Protein AF-S7NH79-F1 (afdb_monomer_lite)

Structure (mmCIF, N/CA/C/O backbone):
data_AF-S7NH79-F1
#
_entry.id   AF-S7NH79-F1
#
loop_
_atom_site.group_PDB
_atom_site.id
_atom_site.type_symbol
_atom_site.label_atom_id
_atom_site.label_alt_id
_atom_site.label_comp_id
_atom_site.label_asym_id
_atom_site.label_entity_id
_atom_site.label_seq_id
_atom_site.pdbx_PDB_ins_code
_atom_site.Cartn_x
_atom_site.Cartn_y
_atom_site.Cartn_z
_atom_site.occupancy
_atom_si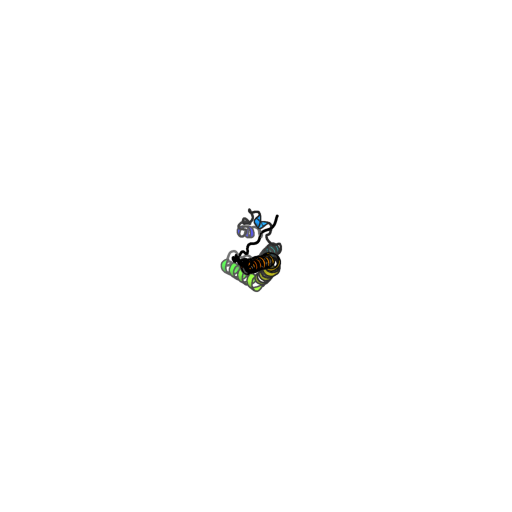te.B_iso_or_equiv
_atom_site.auth_seq_id
_atom_site.auth_comp_id
_atom_site.auth_asym_id
_atom_site.auth_atom_id
_atom_site.pdbx_PDB_model_num
ATOM 1 N N . MET A 1 1 ? -24.282 14.659 17.898 1.00 44.66 1 MET A N 1
ATOM 2 C CA . MET A 1 1 ? -22.980 15.132 18.436 1.00 44.66 1 MET A CA 1
ATOM 3 C C . MET A 1 1 ? -21.783 14.221 18.125 1.00 44.66 1 MET A C 1
ATOM 5 O O . MET A 1 1 ? -20.663 14.687 18.257 1.00 44.66 1 MET A O 1
ATOM 9 N N . ARG A 1 2 ? -21.972 12.980 17.636 1.00 46.59 2 ARG A N 1
ATOM 10 C CA . ARG A 1 2 ? -20.877 12.025 17.345 1.00 46.59 2 ARG A CA 1
ATOM 11 C C . ARG A 1 2 ? -19.960 12.392 16.160 1.00 46.59 2 ARG A C 1
ATOM 13 O O . ARG A 1 2 ? -18.864 11.871 16.058 1.00 46.59 2 ARG A O 1
ATOM 20 N N . LYS A 1 3 ? -20.370 13.327 15.293 1.00 42.56 3 LYS A N 1
ATOM 21 C CA . LYS A 1 3 ? -19.628 13.695 14.069 1.00 42.56 3 LYS A CA 1
ATOM 22 C C . LYS A 1 3 ? -18.674 14.893 14.214 1.00 42.56 3 LYS A C 1
ATOM 24 O O . LYS A 1 3 ? -17.980 15.221 13.262 1.00 42.56 3 LYS A O 1
ATOM 29 N N . ARG A 1 4 ? -18.624 15.572 15.372 1.00 40.72 4 ARG A N 1
ATOM 30 C CA . ARG A 1 4 ? -17.842 16.823 15.519 1.00 40.72 4 ARG A CA 1
ATOM 31 C C . ARG A 1 4 ? -16.361 16.634 15.866 1.00 40.72 4 ARG A C 1
ATOM 33 O O . ARG A 1 4 ? -15.623 17.607 15.803 1.00 40.72 4 ARG A O 1
ATOM 40 N N . VAL A 1 5 ? -15.911 15.421 16.191 1.00 47.28 5 VAL A N 1
ATOM 41 C CA . VAL A 1 5 ? -14.518 15.188 16.630 1.00 47.28 5 VAL A CA 1
ATOM 42 C C . VAL A 1 5 ? -13.610 14.666 15.503 1.00 47.28 5 VAL A C 1
ATOM 44 O O . VAL A 1 5 ? -12.395 14.815 15.589 1.00 47.28 5 VAL A O 1
ATOM 47 N N . LEU A 1 6 ? -14.159 14.151 14.394 1.00 45.62 6 LEU A N 1
ATOM 48 C CA . LEU A 1 6 ? -13.345 13.601 13.296 1.00 45.62 6 LEU A CA 1
ATOM 49 C C . LEU A 1 6 ? -12.682 14.650 12.381 1.00 45.62 6 LEU A C 1
ATOM 51 O O . LEU A 1 6 ? -11.782 14.306 11.622 1.00 45.62 6 LEU A O 1
ATOM 55 N N . ILE A 1 7 ? -13.058 15.929 12.458 1.00 46.41 7 ILE A N 1
ATOM 56 C CA . ILE A 1 7 ? -12.591 16.938 11.486 1.00 46.41 7 ILE A CA 1
ATOM 57 C C . ILE A 1 7 ? -11.201 17.515 11.821 1.00 46.41 7 ILE A C 1
ATOM 59 O O . ILE A 1 7 ? -10.575 18.123 10.962 1.00 46.41 7 ILE A O 1
ATOM 63 N N . SER A 1 8 ? -10.635 17.269 13.010 1.00 40.22 8 SER A N 1
ATOM 64 C CA . SER A 1 8 ? -9.313 17.832 13.353 1.00 40.22 8 SER A CA 1
ATOM 65 C C . SER A 1 8 ? -8.108 16.953 12.978 1.00 40.22 8 SER A C 1
ATOM 67 O O . SER A 1 8 ? -6.976 17.364 13.224 1.00 40.22 8 SER A O 1
ATOM 69 N N . ILE A 1 9 ? -8.311 15.763 12.397 1.00 49.94 9 ILE A N 1
ATOM 70 C CA . ILE A 1 9 ? -7.212 14.894 11.915 1.00 49.94 9 ILE A CA 1
ATOM 71 C C . ILE A 1 9 ? -7.031 14.996 10.389 1.00 49.94 9 ILE A C 1
ATOM 73 O O . ILE A 1 9 ? -6.045 14.503 9.852 1.00 49.94 9 ILE A O 1
ATOM 77 N N . ASN A 1 10 ? -7.905 15.711 9.672 1.00 48.00 10 ASN A N 1
ATOM 78 C CA . ASN A 1 10 ? -7.688 15.988 8.253 1.00 48.00 10 ASN A CA 1
ATOM 79 C C . ASN A 1 10 ? -6.833 17.257 8.089 1.00 48.00 10 ASN A C 1
ATOM 81 O O . ASN A 1 10 ? -7.309 18.328 7.715 1.00 48.00 10 ASN A O 1
ATOM 85 N N . SER A 1 11 ? -5.547 17.145 8.432 1.00 43.41 11 SER A N 1
ATOM 86 C CA . SER A 1 11 ? -4.554 18.127 8.004 1.00 43.41 11 SER A CA 1
ATOM 87 C C . SER A 1 11 ? -4.397 17.993 6.494 1.00 43.41 11 SER A C 1
ATOM 89 O O . SER A 1 11 ? -3.653 17.143 6.021 1.00 43.41 11 SER A O 1
ATOM 91 N N . ARG A 1 12 ? -5.163 18.816 5.774 1.00 46.00 12 ARG A N 1
ATOM 92 C CA . ARG A 1 12 ? -4.893 19.339 4.432 1.00 46.00 12 ARG A CA 1
ATOM 93 C C . ARG A 1 12 ? -4.161 18.369 3.503 1.00 46.00 12 ARG A C 1
ATOM 95 O O . ARG A 1 12 ? -2.937 18.337 3.431 1.00 46.00 12 ARG A O 1
ATOM 102 N N . SER A 1 13 ? -4.974 17.686 2.704 1.00 48.88 13 SER A N 1
ATOM 103 C CA . SER A 1 13 ? -4.701 17.428 1.290 1.00 48.88 13 SER A CA 1
ATOM 104 C C . SER A 1 13 ? -4.144 18.696 0.616 1.00 48.88 13 SER A C 1
ATOM 106 O O . SER A 1 13 ? -4.897 19.560 0.177 1.00 48.88 13 SER A O 1
ATOM 108 N N . ALA A 1 14 ? -2.826 18.886 0.649 1.00 44.88 14 ALA A N 1
ATOM 109 C CA . ALA A 1 14 ? -2.145 20.025 0.035 1.00 44.88 14 ALA A CA 1
ATOM 110 C C . ALA A 1 14 ? -0.748 19.621 -0.464 1.00 44.88 14 ALA A C 1
ATOM 112 O O . ALA A 1 14 ? 0.218 20.346 -0.259 1.00 44.88 14 ALA A O 1
ATOM 113 N N . CYS A 1 15 ? -0.634 18.449 -1.094 1.00 48.22 15 CYS A N 1
ATOM 114 C CA . CYS A 1 15 ? 0.604 18.040 -1.771 1.00 48.22 15 CYS A CA 1
ATOM 115 C C . CYS A 1 15 ? 0.493 17.986 -3.300 1.00 48.22 15 CYS A C 1
ATOM 117 O O . CYS A 1 15 ? 1.514 17.806 -3.949 1.00 48.22 15 CYS A O 1
ATOM 119 N N . CYS A 1 16 ? -0.680 18.220 -3.895 1.00 47.81 16 CYS A N 1
ATOM 120 C CA . CYS A 1 16 ? -0.835 18.164 -5.349 1.00 47.81 16 CYS A CA 1
ATOM 121 C C . CYS A 1 16 ? -1.147 19.535 -5.943 1.00 47.81 16 CYS A C 1
ATOM 123 O O . CYS A 1 16 ? -2.302 19.886 -6.158 1.00 47.81 16 CYS A O 1
ATOM 125 N N . ALA A 1 17 ? -0.098 20.320 -6.188 1.00 41.91 17 ALA A N 1
ATOM 126 C CA . ALA A 1 17 ? -0.174 21.568 -6.953 1.00 41.91 17 ALA A CA 1
ATOM 127 C C . ALA A 1 17 ? 0.800 21.602 -8.147 1.00 41.91 17 ALA A C 1
ATOM 129 O O . ALA A 1 17 ? 0.927 22.631 -8.803 1.00 41.91 17 ALA A O 1
ATOM 130 N N . THR A 1 18 ? 1.486 20.497 -8.451 1.00 40.62 18 THR A N 1
ATOM 131 C CA . THR A 1 18 ? 2.365 20.381 -9.620 1.00 40.62 18 THR A CA 1
ATOM 132 C C . THR A 1 18 ? 1.829 19.331 -10.588 1.00 40.62 18 THR A C 1
ATOM 134 O O . THR A 1 18 ? 1.188 18.361 -10.186 1.00 40.62 18 THR A O 1
ATOM 137 N N . VAL A 1 19 ? 2.091 19.542 -11.879 1.00 49.41 19 VAL A N 1
ATOM 138 C CA . VAL A 1 19 ? 1.638 18.704 -13.008 1.00 49.41 19 VAL A CA 1
ATOM 139 C C . VAL A 1 19 ? 2.071 17.229 -12.846 1.00 49.41 19 VAL A C 1
ATOM 141 O O . VAL A 1 19 ? 1.373 16.335 -13.314 1.00 49.41 19 VAL A O 1
ATOM 144 N N . GLU A 1 20 ? 3.121 16.986 -12.054 1.00 41.81 20 GLU A N 1
ATOM 145 C CA . GLU A 1 20 ? 3.661 15.680 -11.630 1.00 41.81 20 GLU A CA 1
ATOM 146 C C . GLU A 1 20 ? 2.777 14.895 -10.633 1.00 41.81 20 GLU A C 1
ATOM 148 O O . GLU A 1 20 ? 2.983 13.703 -10.440 1.00 41.81 20 GLU A O 1
ATOM 153 N N . CYS A 1 21 ? 1.775 15.517 -10.000 1.00 46.69 21 CYS A N 1
ATOM 154 C CA . CYS A 1 21 ? 0.812 14.805 -9.141 1.00 46.69 21 CYS A CA 1
ATOM 155 C C . CYS A 1 21 ? -0.336 14.152 -9.937 1.00 46.69 21 CYS A C 1
ATOM 157 O O . CYS A 1 21 ? -1.114 13.384 -9.378 1.00 46.69 21 CYS A O 1
ATOM 159 N N . SER A 1 22 ? -0.481 14.466 -11.230 1.00 43.94 22 SER A N 1
ATOM 160 C CA . SER A 1 22 ? -1.553 13.909 -12.076 1.00 43.94 22 SER A CA 1
ATOM 161 C C . SER A 1 22 ? -1.311 12.443 -12.450 1.00 43.94 22 SER A C 1
ATOM 163 O O . SER A 1 22 ? -2.243 11.753 -12.847 1.00 43.94 22 SER A O 1
ATOM 165 N N . GLU A 1 23 ? -0.074 11.963 -12.297 1.00 50.81 23 GLU A N 1
ATOM 166 C CA . GLU A 1 23 ? 0.273 10.541 -12.372 1.00 50.81 23 GLU A CA 1
ATOM 167 C C . GLU A 1 23 ? 0.276 9.881 -10.988 1.00 50.81 23 GLU A C 1
ATOM 169 O O . GLU A 1 23 ? 0.914 8.841 -10.819 1.00 50.81 23 GLU A O 1
ATOM 174 N N . GLU A 1 24 ? -0.361 10.472 -9.967 1.00 56.88 24 GLU A N 1
ATOM 175 C CA . GLU A 1 24 ? -0.460 9.791 -8.683 1.00 56.88 24 GLU A CA 1
ATOM 176 C C . GLU A 1 24 ? -1.227 8.482 -8.916 1.00 56.88 24 GLU A C 1
ATOM 178 O O . GLU A 1 24 ? -2.407 8.505 -9.279 1.00 56.88 24 GLU A O 1
ATOM 183 N N . PRO A 1 25 ? -0.539 7.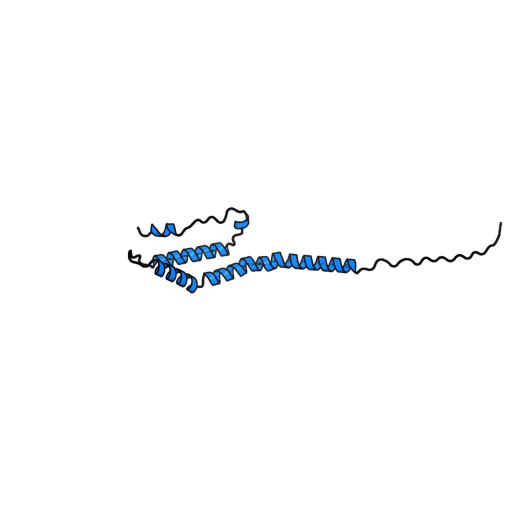333 -8.820 1.00 64.69 25 PRO A N 1
ATOM 184 C CA . PRO A 1 25 ? -1.028 6.099 -9.398 1.00 64.69 25 PRO A CA 1
ATOM 185 C C . PRO A 1 25 ? -2.360 5.754 -8.752 1.00 64.69 25 PRO A C 1
ATOM 187 O O . PRO A 1 25 ? -2.489 5.848 -7.529 1.00 64.69 25 PRO A O 1
ATOM 190 N N . GLU A 1 26 ? -3.352 5.332 -9.542 1.00 75.44 26 GLU A N 1
ATOM 191 C CA . GLU A 1 26 ? -4.680 4.975 -9.018 1.00 75.44 26 GLU A CA 1
ATOM 192 C C . GLU A 1 26 ? -4.572 4.012 -7.824 1.00 75.44 26 GLU A C 1
ATOM 194 O O . GLU A 1 26 ? -5.357 4.062 -6.878 1.00 75.44 26 GLU A O 1
ATOM 199 N N . THR A 1 27 ? -3.541 3.171 -7.819 1.00 79.94 27 THR A N 1
ATOM 200 C CA . THR A 1 27 ? -3.144 2.291 -6.720 1.00 79.94 27 THR A CA 1
ATOM 201 C C . THR A 1 27 ? -2.916 3.016 -5.390 1.00 79.94 27 THR A C 1
ATOM 203 O O . THR A 1 27 ? -3.389 2.549 -4.353 1.00 79.94 27 THR A O 1
ATOM 206 N N . TYR A 1 28 ? -2.216 4.152 -5.399 1.00 80.00 28 TYR A N 1
ATOM 207 C CA . TYR A 1 28 ? -1.957 4.960 -4.209 1.00 80.00 28 TYR A CA 1
ATOM 208 C C . TYR A 1 28 ? -3.245 5.590 -3.674 1.00 80.00 28 TYR A C 1
ATOM 210 O O . TYR A 1 28 ? -3.523 5.499 -2.477 1.00 80.00 28 TYR A O 1
ATOM 218 N N . GLN A 1 29 ? -4.079 6.141 -4.559 1.00 83.81 29 GLN A N 1
ATOM 219 C CA . GLN A 1 29 ? -5.385 6.688 -4.182 1.00 83.81 29 GLN A CA 1
ATOM 220 C C . GLN A 1 29 ? -6.306 5.610 -3.587 1.00 83.81 29 GLN A C 1
ATOM 222 O O . GLN A 1 29 ? -6.937 5.815 -2.548 1.00 83.81 29 GLN A O 1
ATOM 227 N N . ASN A 1 30 ? -6.302 4.406 -4.162 1.00 84.50 30 ASN A N 1
ATOM 228 C CA . ASN A 1 30 ? -7.029 3.256 -3.625 1.00 84.50 30 ASN A CA 1
ATOM 229 C C . ASN A 1 30 ? -6.529 2.829 -2.235 1.00 84.50 30 ASN A C 1
ATOM 231 O O . ASN A 1 30 ? -7.337 2.510 -1.356 1.00 84.50 30 ASN A O 1
ATOM 235 N N . LEU A 1 31 ? -5.210 2.813 -2.018 1.00 87.88 31 LEU A N 1
ATOM 236 C CA . LEU A 1 31 ? -4.631 2.497 -0.712 1.00 87.88 31 LEU A CA 1
ATOM 237 C C . LEU A 1 31 ? -5.024 3.546 0.330 1.00 87.88 31 LEU A C 1
ATOM 239 O O . LEU A 1 31 ? -5.478 3.189 1.418 1.00 87.88 31 LEU A O 1
ATOM 243 N N . ARG A 1 32 ? -4.916 4.830 -0.021 1.00 87.19 32 ARG A N 1
ATOM 244 C CA . ARG A 1 32 ? -5.315 5.943 0.842 1.00 87.19 32 ARG A CA 1
ATOM 245 C C . ARG A 1 32 ? -6.775 5.821 1.270 1.00 87.19 32 ARG A C 1
ATOM 247 O O . ARG A 1 32 ? -7.062 5.842 2.466 1.00 87.19 32 ARG A O 1
ATOM 254 N N . GLN A 1 33 ? -7.674 5.600 0.313 1.00 89.19 33 GLN A N 1
ATOM 255 C CA . GLN A 1 33 ? -9.096 5.424 0.591 1.00 89.19 33 GLN A CA 1
ATOM 256 C C . GLN A 1 33 ? -9.361 4.213 1.498 1.00 89.19 33 GLN A C 1
ATOM 258 O O . GLN A 1 33 ? -10.184 4.291 2.410 1.00 89.19 33 GLN A O 1
ATOM 263 N N . LYS A 1 34 ? -8.659 3.090 1.290 1.00 88.62 34 LYS A N 1
ATOM 264 C CA . LYS A 1 34 ? -8.775 1.900 2.150 1.00 88.62 34 LYS A CA 1
ATOM 265 C C . LYS A 1 34 ? -8.364 2.178 3.593 1.00 88.62 34 LYS A C 1
ATOM 267 O O . LYS A 1 34 ? -9.079 1.760 4.504 1.00 88.62 34 LYS A O 1
ATOM 272 N N . VAL A 1 35 ? -7.251 2.881 3.795 1.00 90.44 35 VAL A N 1
ATOM 273 C CA . VAL A 1 35 ? -6.773 3.259 5.133 1.00 90.44 35 VAL A CA 1
ATOM 274 C C . VAL A 1 35 ? -7.778 4.185 5.813 1.00 90.44 35 VAL A C 1
ATOM 276 O O . VAL A 1 35 ? -8.157 3.931 6.955 1.00 90.44 35 VAL A O 1
ATOM 279 N N . ASP A 1 36 ? -8.277 5.200 5.105 1.00 89.81 36 ASP A N 1
ATOM 280 C CA . ASP A 1 36 ? -9.255 6.145 5.651 1.00 89.81 36 ASP A CA 1
ATOM 281 C C . ASP A 1 36 ? -10.571 5.435 6.035 1.00 89.81 36 ASP A C 1
ATOM 283 O O . ASP A 1 36 ? -11.094 5.632 7.137 1.00 89.81 36 ASP A O 1
ATOM 287 N N . ASN A 1 37 ? -11.060 4.522 5.188 1.00 91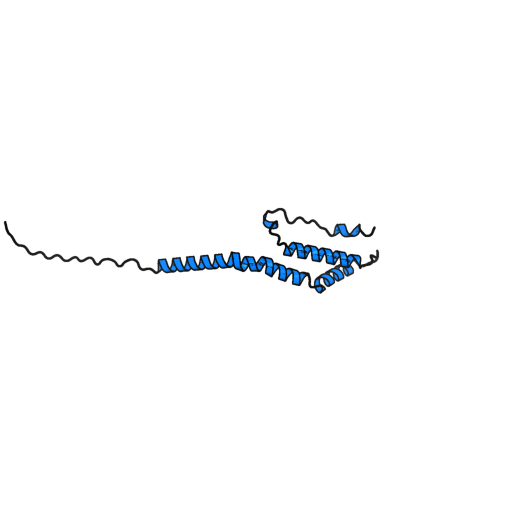.44 37 ASN A N 1
ATOM 288 C CA . ASN A 1 37 ? -12.249 3.710 5.471 1.00 91.44 37 ASN A CA 1
ATOM 289 C C . ASN A 1 37 ? -12.051 2.788 6.684 1.00 91.44 37 ASN A C 1
ATOM 291 O O . ASN A 1 37 ? -12.958 2.637 7.510 1.00 91.44 37 ASN A O 1
ATOM 295 N N . PHE A 1 38 ? -10.874 2.174 6.813 1.00 91.06 38 PHE A N 1
ATOM 296 C CA . PHE A 1 38 ? -10.549 1.319 7.949 1.00 91.06 38 PHE A CA 1
ATOM 297 C C . PHE A 1 38 ? -10.489 2.109 9.251 1.00 91.06 38 PHE A C 1
ATOM 299 O O . PHE A 1 38 ? -11.092 1.697 10.239 1.00 91.06 38 PHE A O 1
ATOM 306 N N . VAL A 1 39 ? -9.814 3.261 9.246 1.00 90.44 39 VAL A N 1
ATOM 307 C CA . VAL A 1 39 ? -9.731 4.143 10.414 1.00 90.44 39 VAL A CA 1
ATOM 308 C C . VAL A 1 39 ? -11.127 4.603 10.830 1.00 90.44 39 VAL A C 1
ATOM 310 O O . VAL A 1 39 ? -11.455 4.512 12.010 1.00 90.44 39 VAL A O 1
ATOM 313 N N . SER A 1 40 ? -11.972 5.020 9.881 1.00 89.88 40 SER A N 1
ATOM 314 C CA . SER A 1 40 ? -13.358 5.409 10.176 1.00 89.88 40 SER A CA 1
ATOM 315 C C . SER A 1 40 ? -14.143 4.260 10.810 1.00 89.88 40 SER A C 1
ATOM 317 O O . SER A 1 40 ? -14.689 4.413 11.898 1.00 89.88 40 SER A O 1
ATOM 319 N N . THR A 1 41 ? -14.128 3.080 10.184 1.00 90.44 41 THR A N 1
ATOM 320 C CA . THR A 1 41 ? -14.852 1.895 10.674 1.00 90.44 41 THR A CA 1
ATOM 321 C C . THR A 1 41 ? -14.349 1.435 12.043 1.00 90.44 41 THR A C 1
ATOM 323 O O . THR A 1 41 ? -15.125 0.977 12.880 1.00 90.44 41 THR A O 1
ATOM 326 N N . HIS A 1 42 ? -13.040 1.526 12.282 1.00 87.75 42 HIS A N 1
ATOM 327 C CA . HIS A 1 42 ? -12.440 1.149 13.554 1.00 87.75 42 HIS A CA 1
ATOM 328 C C . HIS A 1 42 ? -12.843 2.124 14.663 1.00 87.75 42 HIS A C 1
ATOM 330 O O . HIS A 1 42 ? -13.197 1.684 15.753 1.00 87.75 42 HIS A O 1
ATOM 336 N N . LEU A 1 43 ? -12.831 3.431 14.387 1.00 87.12 43 LEU A N 1
ATOM 337 C CA . LEU A 1 43 ? -13.245 4.459 15.343 1.00 87.12 43 LEU A CA 1
ATOM 338 C C . LEU A 1 43 ? -14.753 4.430 15.621 1.00 87.12 43 LEU A C 1
ATOM 340 O O . LEU A 1 43 ? -15.149 4.680 16.755 1.00 87.12 43 LEU A O 1
ATOM 344 N N . ASP A 1 44 ? -15.585 4.072 14.643 1.00 89.06 44 ASP A N 1
ATOM 345 C CA . ASP A 1 44 ? -17.039 3.952 14.828 1.00 89.06 44 ASP A CA 1
ATOM 346 C C . ASP A 1 44 ? -17.428 2.835 15.810 1.00 89.06 44 ASP A C 1
ATOM 348 O O . ASP A 1 44 ? -18.467 2.916 16.467 1.00 89.06 44 ASP A O 1
ATOM 352 N N . LYS A 1 45 ? -16.587 1.801 15.945 1.00 87.62 45 LYS A N 1
ATOM 353 C CA . LYS A 1 45 ? -16.772 0.713 16.920 1.00 87.62 45 LYS A CA 1
ATOM 354 C C . LYS A 1 45 ? -16.347 1.095 18.339 1.00 87.62 45 LYS A C 1
ATOM 356 O O . LYS A 1 45 ? -16.632 0.348 19.270 1.00 87.62 45 LYS A O 1
ATOM 361 N N . GLN A 1 46 ? -15.641 2.211 18.510 1.00 83.62 46 GLN A N 1
ATOM 362 C CA . GLN A 1 46 ? -15.118 2.635 19.803 1.00 83.62 46 GLN A CA 1
ATOM 363 C C . GLN A 1 46 ? -16.139 3.523 20.510 1.00 83.62 46 GLN A C 1
ATOM 365 O O . GLN A 1 46 ? -16.554 4.564 19.995 1.00 83.62 46 GLN A O 1
ATOM 370 N N . GLU A 1 47 ? -16.532 3.133 21.720 1.00 83.88 47 GLU A N 1
ATOM 371 C CA . GLU A 1 47 ? -17.389 3.971 22.546 1.00 83.88 47 GLU A CA 1
ATOM 372 C C . GLU A 1 47 ? -16.565 5.105 23.161 1.00 83.88 47 GLU A C 1
ATOM 374 O O . GLU A 1 47 ? -15.629 4.890 23.929 1.00 83.88 47 GLU A O 1
ATOM 379 N N . TRP A 1 48 ? -16.897 6.343 22.797 1.00 80.12 48 TRP A N 1
ATOM 380 C CA . TRP A 1 48 ? -16.181 7.505 23.304 1.00 80.12 48 TRP A CA 1
ATOM 381 C C . TRP A 1 48 ? -16.536 7.788 24.765 1.00 80.12 48 TRP A C 1
ATOM 383 O O . TRP A 1 48 ? -17.692 8.071 25.080 1.00 80.12 48 TRP A O 1
ATOM 393 N N . ASN A 1 49 ? -15.522 7.830 25.630 1.00 78.75 49 ASN A N 1
ATOM 394 C CA . ASN A 1 49 ? -15.658 8.246 27.023 1.00 78.75 49 ASN A CA 1
ATOM 395 C C . ASN A 1 49 ? -14.812 9.514 27.298 1.00 78.75 49 ASN A C 1
ATOM 397 O O . ASN A 1 49 ? -13.664 9.598 26.856 1.00 78.75 49 ASN A O 1
ATOM 401 N N . PRO A 1 50 ? -15.332 10.525 28.018 1.00 79.81 50 PRO A N 1
ATOM 402 C CA . PRO A 1 50 ? -14.573 11.732 28.364 1.00 79.81 50 PRO A CA 1
ATOM 403 C C . PRO A 1 50 ? -13.302 11.475 29.194 1.00 79.81 50 PRO A C 1
ATOM 405 O O . PRO A 1 50 ? -12.359 12.258 29.097 1.00 79.81 50 PRO A O 1
ATOM 408 N N . THR A 1 51 ? -13.231 10.374 29.945 1.00 84.31 51 THR A N 1
ATOM 409 C CA . THR A 1 51 ? -12.057 9.974 30.747 1.00 84.31 51 THR A CA 1
ATOM 410 C C . THR A 1 51 ? -11.093 9.068 29.963 1.00 84.31 51 THR A C 1
ATOM 412 O O . THR A 1 51 ? -10.085 8.603 30.492 1.00 84.31 51 THR A O 1
ATOM 415 N N . MET A 1 52 ? -11.384 8.781 28.690 1.00 82.50 52 MET A N 1
ATOM 416 C CA . MET A 1 52 ? -10.633 7.804 27.906 1.00 82.50 52 MET A CA 1
ATOM 417 C C . MET A 1 52 ? -9.222 8.293 27.566 1.00 82.50 52 MET A C 1
ATOM 419 O O . MET A 1 52 ? -9.001 9.434 27.147 1.00 82.50 52 MET A O 1
ATOM 423 N N . ASN A 1 53 ? -8.245 7.395 27.688 1.00 87.94 53 ASN A N 1
ATOM 424 C CA . ASN A 1 53 ? -6.864 7.709 27.362 1.00 87.94 53 ASN A CA 1
ATOM 425 C C . ASN A 1 53 ? -6.661 7.760 25.837 1.00 87.94 53 ASN A C 1
ATOM 427 O O . ASN A 1 53 ? -6.563 6.737 25.157 1.00 87.94 53 ASN A O 1
ATOM 431 N N . LYS A 1 54 ? -6.539 8.978 25.303 1.00 86.19 54 LYS A N 1
ATOM 432 C CA . LYS A 1 54 ? -6.353 9.228 23.865 1.00 86.19 54 LYS A CA 1
ATOM 433 C C . LYS A 1 54 ? -5.077 8.591 23.302 1.00 86.19 54 LYS A C 1
ATOM 435 O O . LYS A 1 54 ? -5.060 8.221 22.131 1.00 86.19 54 LYS A O 1
ATOM 440 N N . ASN A 1 55 ? -4.022 8.441 24.106 1.00 89.31 55 ASN A N 1
ATOM 441 C CA . ASN A 1 55 ? -2.770 7.829 23.657 1.00 89.31 55 ASN A CA 1
ATOM 442 C C . ASN A 1 55 ? -2.926 6.320 23.464 1.00 89.31 55 ASN A C 1
ATOM 444 O O . ASN A 1 55 ? -2.452 5.791 22.463 1.00 89.31 55 ASN A O 1
ATOM 448 N N . GLN A 1 56 ? -3.655 5.645 24.358 1.00 86.88 56 GLN A N 1
ATOM 449 C CA . GLN A 1 56 ? -3.959 4.222 24.191 1.00 86.88 56 GLN A CA 1
ATOM 450 C C . GLN A 1 56 ? -4.814 3.974 22.949 1.00 86.88 56 GLN A C 1
ATOM 452 O O . GLN A 1 56 ? -4.490 3.090 22.164 1.00 86.88 56 GLN A O 1
ATOM 457 N N . LEU A 1 57 ? -5.829 4.810 22.702 1.00 86.81 57 LEU A N 1
ATOM 458 C CA . LEU A 1 57 ? -6.648 4.701 21.493 1.00 86.81 57 LEU A CA 1
ATOM 459 C C . LEU A 1 57 ? -5.813 4.891 20.217 1.00 86.81 57 LEU A C 1
ATOM 461 O O . LEU A 1 57 ? -5.933 4.119 19.270 1.00 86.81 57 LEU A O 1
ATOM 465 N N . ARG A 1 58 ? -4.934 5.901 20.190 1.00 86.62 58 ARG A N 1
ATOM 466 C CA . ARG A 1 58 ? -4.043 6.142 19.044 1.00 86.62 58 ARG A CA 1
ATOM 467 C C . ARG A 1 58 ? -3.071 4.987 18.827 1.00 86.62 58 ARG A C 1
ATOM 469 O O . ARG A 1 58 ? -2.863 4.594 17.683 1.00 86.62 58 ARG A O 1
ATOM 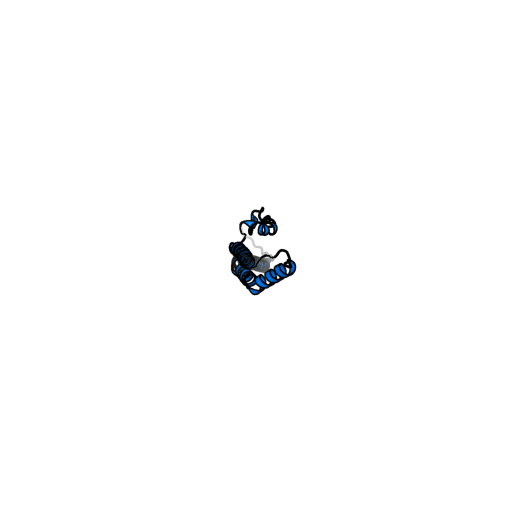476 N N . ASN A 1 59 ? -2.492 4.445 19.895 1.00 91.38 59 ASN A N 1
ATOM 477 C CA . ASN A 1 59 ? -1.563 3.320 19.805 1.00 91.38 59 ASN A CA 1
ATOM 478 C C . ASN A 1 59 ? -2.277 2.039 19.356 1.00 91.38 59 ASN A C 1
ATOM 480 O O . ASN A 1 59 ? -1.781 1.360 18.462 1.00 91.38 59 ASN A O 1
ATOM 484 N N . GLY A 1 60 ? -3.470 1.765 19.890 1.00 89.56 60 GLY A N 1
ATOM 485 C CA . GLY A 1 60 ? -4.311 0.647 19.465 1.00 89.56 60 GLY A CA 1
ATOM 486 C C . GLY A 1 60 ? -4.744 0.757 18.002 1.00 89.56 60 GLY A C 1
ATOM 487 O O . GLY A 1 60 ? -4.678 -0.227 17.267 1.00 89.56 60 GLY A O 1
ATOM 488 N N . LEU A 1 61 ? -5.088 1.962 17.532 1.00 90.50 61 LEU A N 1
ATOM 489 C CA . LEU A 1 61 ? -5.388 2.206 16.120 1.00 90.50 61 LEU A CA 1
ATOM 490 C C . LEU A 1 61 ? -4.157 1.967 15.234 1.00 90.50 61 LEU A C 1
ATOM 492 O O . LEU A 1 61 ? -4.269 1.286 14.219 1.00 90.50 61 LEU A O 1
ATOM 496 N N . ARG A 1 62 ? -2.978 2.479 15.620 1.00 90.88 62 ARG A N 1
ATOM 497 C CA . ARG A 1 62 ? -1.718 2.233 14.890 1.00 90.88 62 ARG A CA 1
ATOM 498 C C . ARG A 1 62 ? -1.430 0.738 14.774 1.00 90.88 62 ARG A C 1
ATOM 500 O O . ARG A 1 62 ? -1.153 0.266 13.678 1.00 90.88 62 ARG A O 1
ATOM 507 N N . GLN A 1 63 ? -1.545 0.002 15.879 1.00 93.06 63 GLN A N 1
ATOM 508 C CA . GLN A 1 63 ? -1.357 -1.449 15.890 1.00 93.06 63 GLN A CA 1
ATOM 509 C C . GLN A 1 63 ? -2.389 -2.162 15.017 1.00 93.06 63 GLN A C 1
ATOM 511 O O . GLN A 1 63 ? -2.012 -3.028 14.241 1.00 93.06 63 GLN A O 1
ATOM 516 N N . SER A 1 64 ? -3.660 -1.761 15.076 1.00 91.00 64 SER A N 1
ATOM 517 C CA . SER A 1 64 ? -4.727 -2.360 14.263 1.00 91.00 64 SER A CA 1
ATOM 518 C C . SER A 1 64 ? -4.506 -2.148 12.765 1.00 91.00 64 SER A C 1
ATOM 520 O O . SER A 1 64 ? -4.747 -3.055 11.974 1.00 91.00 64 SER A O 1
ATOM 522 N N . VAL A 1 65 ? -4.021 -0.968 12.361 1.00 90.25 65 VAL A N 1
ATOM 523 C CA . VAL A 1 65 ? -3.664 -0.690 10.961 1.00 90.25 65 VAL A CA 1
ATOM 524 C C . VAL A 1 65 ? -2.501 -1.579 10.518 1.00 90.25 65 VAL A C 1
ATOM 526 O O . VAL A 1 65 ? -2.582 -2.176 9.449 1.00 90.25 65 VAL A O 1
ATOM 529 N N . VAL A 1 66 ? -1.457 -1.724 11.339 1.00 90.31 66 VAL A N 1
ATOM 530 C CA . VAL A 1 66 ? -0.317 -2.605 11.027 1.00 90.31 66 VAL A CA 1
ATOM 531 C C . VAL A 1 66 ? -0.761 -4.069 10.944 1.00 90.31 66 VAL A C 1
ATOM 533 O O . VAL A 1 66 ? -0.512 -4.727 9.943 1.00 90.31 66 VAL A O 1
ATOM 536 N N . GLN A 1 67 ? -1.506 -4.557 11.938 1.00 92.00 67 GLN A N 1
ATOM 537 C CA . GLN A 1 67 ? -2.014 -5.934 11.979 1.00 92.00 67 GLN A CA 1
ATOM 538 C C . GLN A 1 67 ? -2.958 -6.267 10.822 1.00 92.00 67 GLN A C 1
ATOM 540 O O . GLN A 1 67 ? -3.049 -7.423 10.424 1.00 92.00 67 GLN A O 1
ATOM 545 N N . SER A 1 68 ? -3.663 -5.276 10.270 1.00 90.12 68 SER A N 1
ATOM 546 C CA . SER A 1 68 ? -4.548 -5.500 9.125 1.00 90.12 68 SER A CA 1
ATOM 547 C C . SER A 1 68 ? -3.806 -5.876 7.836 1.00 90.12 68 SER A C 1
ATOM 549 O O . SER A 1 68 ? -4.453 -6.291 6.876 1.00 90.12 68 SER A O 1
ATOM 551 N N . GLY A 1 69 ? -2.483 -5.673 7.773 1.00 89.88 69 GLY A N 1
ATOM 552 C CA . GLY A 1 69 ? -1.657 -5.966 6.598 1.00 89.88 69 GLY A CA 1
ATOM 553 C C . GLY A 1 69 ? -1.957 -5.096 5.371 1.00 89.88 69 GLY A C 1
ATOM 554 O O . GLY A 1 69 ? -1.332 -5.261 4.328 1.00 89.88 69 GLY A O 1
ATOM 555 N N . MET A 1 70 ? -2.895 -4.142 5.455 1.00 89.56 70 MET A N 1
ATOM 556 C CA . MET A 1 70 ? -3.303 -3.360 4.283 1.00 89.56 70 MET A CA 1
ATOM 557 C C . MET A 1 70 ? -2.210 -2.437 3.760 1.00 89.56 70 MET A C 1
ATOM 559 O O . MET A 1 70 ? -2.199 -2.137 2.570 1.00 89.56 70 MET A O 1
ATOM 563 N N . LEU A 1 71 ? -1.322 -1.972 4.644 1.00 89.50 71 LEU A N 1
ATOM 564 C CA . LEU A 1 71 ? -0.199 -1.125 4.258 1.00 89.50 71 LEU A CA 1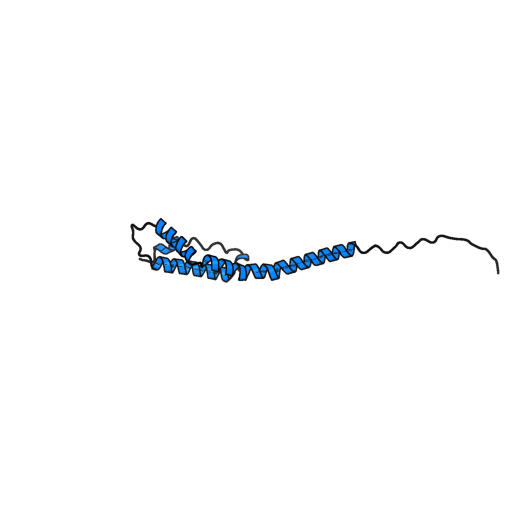
ATOM 565 C C . LEU A 1 71 ? 0.838 -1.941 3.491 1.00 89.50 71 LEU A C 1
ATOM 567 O O . LEU A 1 71 ? 1.236 -1.525 2.413 1.00 89.50 71 LEU A O 1
ATOM 571 N N . GLU A 1 72 ? 1.200 -3.118 4.000 1.00 90.62 72 GLU A N 1
ATOM 572 C CA . GLU A 1 72 ? 2.148 -4.031 3.349 1.00 90.62 72 GLU A CA 1
ATOM 573 C C . GLU A 1 72 ? 1.625 -4.465 1.973 1.00 90.62 72 GLU A C 1
ATOM 575 O O . GLU A 1 72 ? 2.269 -4.219 0.956 1.00 90.62 72 GLU A O 1
ATOM 580 N N . ALA A 1 73 ? 0.384 -4.961 1.911 1.00 89.00 73 ALA A N 1
ATOM 581 C CA . ALA A 1 73 ? -0.254 -5.340 0.649 1.00 89.00 73 ALA A CA 1
ATOM 582 C C . ALA A 1 73 ? -0.449 -4.149 -0.310 1.00 89.00 73 ALA A C 1
ATOM 584 O O . ALA A 1 73 ? -0.442 -4.304 -1.532 1.00 89.00 73 ALA A O 1
ATOM 585 N N . GLY A 1 74 ? -0.662 -2.950 0.235 1.00 89.00 74 GLY A N 1
ATOM 586 C CA . GLY A 1 74 ? -0.757 -1.716 -0.534 1.00 89.00 74 GLY A CA 1
ATOM 587 C C . GLY A 1 74 ? 0.564 -1.334 -1.192 1.00 89.00 74 GLY A C 1
ATOM 588 O O . GLY A 1 74 ? 0.574 -0.980 -2.369 1.00 89.00 74 GLY A O 1
ATOM 589 N N . VAL A 1 75 ? 1.667 -1.444 -0.449 1.00 90.19 75 VAL A N 1
ATOM 590 C CA . VAL A 1 75 ? 3.024 -1.164 -0.931 1.00 90.19 75 VAL A CA 1
ATOM 591 C C . VAL A 1 75 ? 3.413 -2.135 -2.041 1.00 90.19 75 VAL A C 1
ATOM 593 O O . VAL A 1 75 ? 3.794 -1.675 -3.115 1.00 90.19 75 VAL A O 1
ATOM 596 N N . ASP A 1 76 ? 3.221 -3.442 -1.853 1.00 90.88 76 ASP A N 1
ATOM 597 C CA . ASP A 1 76 ? 3.521 -4.441 -2.892 1.00 90.88 76 ASP A CA 1
ATOM 598 C C . ASP A 1 76 ? 2.738 -4.185 -4.182 1.00 90.88 76 ASP A C 1
ATOM 600 O O . ASP A 1 76 ? 3.254 -4.322 -5.297 1.00 90.88 76 ASP A O 1
ATOM 604 N N . ARG A 1 77 ? 1.484 -3.745 -4.046 1.00 89.12 77 ARG A N 1
ATOM 605 C CA . ARG A 1 77 ? 0.649 -3.411 -5.197 1.00 89.12 77 ARG A CA 1
ATOM 606 C C . ARG A 1 77 ? 1.120 -2.147 -5.909 1.00 89.12 77 ARG A C 1
ATOM 608 O O . ARG A 1 77 ? 1.070 -2.109 -7.134 1.00 89.12 77 ARG A O 1
ATOM 615 N N . ILE A 1 78 ? 1.588 -1.136 -5.177 1.00 89.38 78 ILE A N 1
ATOM 616 C CA . ILE A 1 78 ? 2.198 0.065 -5.766 1.00 89.38 78 ILE A CA 1
ATOM 617 C C . ILE A 1 78 ? 3.483 -0.312 -6.508 1.00 89.38 78 ILE A C 1
ATOM 619 O O . ILE A 1 78 ? 3.659 0.107 -7.649 1.00 89.38 78 ILE A O 1
ATOM 623 N N . ILE A 1 79 ? 4.346 -1.141 -5.916 1.00 89.56 79 ILE A N 1
ATOM 624 C CA . ILE A 1 79 ? 5.573 -1.616 -6.572 1.00 89.56 79 ILE A CA 1
ATOM 625 C C . ILE A 1 79 ? 5.221 -2.297 -7.899 1.00 89.56 79 ILE A C 1
ATOM 627 O O . ILE A 1 79 ? 5.681 -1.871 -8.958 1.00 89.56 79 ILE A O 1
ATOM 631 N N . SER A 1 80 ? 4.302 -3.260 -7.853 1.00 88.00 80 SER A N 1
ATOM 632 C CA . SER A 1 80 ? 3.920 -4.053 -9.025 1.00 88.00 80 SER A CA 1
ATOM 633 C C . SER A 1 80 ? 3.260 -3.228 -10.136 1.00 88.00 80 SER A C 1
ATOM 635 O O . SER A 1 80 ? 3.422 -3.518 -11.317 1.00 88.00 80 SER A O 1
ATOM 637 N N . GLN A 1 81 ? 2.467 -2.213 -9.781 1.00 85.62 81 GLN A N 1
ATOM 638 C CA . GLN A 1 81 ? 1.677 -1.450 -10.757 1.00 85.62 81 GLN A CA 1
ATOM 639 C C . GLN A 1 81 ? 2.369 -0.184 -11.254 1.00 85.62 81 GLN A C 1
ATOM 641 O O . GLN A 1 81 ? 2.019 0.321 -12.316 1.00 85.62 81 GLN A O 1
ATOM 646 N N . VAL A 1 82 ? 3.328 0.344 -10.500 1.00 84.12 82 VAL A N 1
ATOM 647 C CA . VAL A 1 82 ? 3.901 1.670 -10.758 1.00 84.12 82 VAL A CA 1
ATOM 648 C C . VAL A 1 82 ? 5.394 1.573 -10.990 1.00 84.12 82 VAL A C 1
ATOM 650 O O . VAL A 1 82 ? 5.920 2.189 -11.914 1.00 84.12 82 VAL A O 1
ATOM 653 N N . VAL A 1 83 ? 6.088 0.787 -10.172 1.00 85.81 83 VAL A N 1
ATOM 654 C CA . VAL A 1 83 ? 7.546 0.696 -10.221 1.00 85.81 83 VAL A CA 1
ATOM 655 C C . VAL A 1 83 ? 7.978 -0.295 -11.298 1.00 85.81 83 VAL A C 1
ATOM 657 O O . VAL A 1 83 ? 8.788 0.061 -12.155 1.00 85.81 83 VAL A O 1
ATOM 660 N N . ASP A 1 84 ? 7.391 -1.492 -11.331 1.00 87.50 84 ASP A N 1
ATOM 661 C CA . ASP A 1 84 ? 7.762 -2.531 -12.300 1.00 87.50 84 ASP A CA 1
ATOM 662 C C . ASP A 1 84 ? 7.549 -2.112 -13.764 1.00 87.50 84 ASP A C 1
ATOM 664 O O . ASP A 1 84 ? 8.440 -2.356 -14.592 1.00 87.50 84 ASP A O 1
ATOM 668 N N . PRO A 1 85 ? 6.446 -1.431 -14.139 1.00 87.62 85 PRO A N 1
ATOM 669 C CA . PRO A 1 85 ? 6.288 -0.939 -15.501 1.00 87.62 85 PRO A CA 1
ATOM 670 C C . PRO A 1 85 ? 7.330 0.120 -15.862 1.00 87.62 85 PRO A C 1
ATOM 672 O O . PRO A 1 85 ? 7.866 0.064 -16.970 1.00 87.62 85 PRO A O 1
ATOM 675 N N . LYS A 1 86 ? 7.678 1.030 -14.937 1.00 84.94 86 LYS A N 1
ATOM 676 C CA . LYS A 1 86 ? 8.722 2.042 -15.170 1.00 84.94 86 LYS A CA 1
ATOM 677 C C . LYS A 1 86 ? 10.102 1.388 -15.327 1.00 84.94 86 LYS A C 1
ATOM 679 O O . LYS A 1 86 ? 10.834 1.738 -16.253 1.00 84.94 86 LYS A O 1
ATOM 684 N N . LEU A 1 87 ? 10.434 0.378 -14.518 1.00 84.75 87 LEU A N 1
ATOM 685 C CA . LEU A 1 87 ? 11.668 -0.408 -14.668 1.00 84.75 87 LEU A CA 1
ATOM 686 C C . LEU A 1 87 ? 11.782 -1.053 -16.050 1.00 84.75 87 LEU A C 1
ATOM 688 O O . LEU A 1 87 ? 12.810 -0.917 -16.716 1.00 84.75 87 LEU A O 1
ATOM 692 N N . ASN A 1 88 ? 10.725 -1.721 -16.505 1.00 84.62 88 ASN A N 1
ATOM 693 C CA . ASN A 1 88 ? 10.807 -2.541 -17.709 1.00 84.62 88 ASN A CA 1
ATOM 694 C C . ASN A 1 88 ? 10.560 -1.778 -19.016 1.00 84.62 88 ASN A C 1
ATOM 696 O O . ASN A 1 88 ? 11.152 -2.136 -20.027 1.00 84.62 88 ASN A O 1
ATOM 700 N N . HIS A 1 89 ? 9.738 -0.728 -19.019 1.00 85.56 89 HIS A N 1
ATOM 701 C CA . HIS A 1 89 ? 9.365 -0.022 -20.253 1.00 85.56 89 HIS A CA 1
ATOM 702 C C . HIS A 1 89 ? 10.063 1.327 -20.427 1.00 85.56 89 HIS A C 1
ATOM 704 O O . HIS A 1 89 ? 10.123 1.835 -21.542 1.00 85.56 89 HIS A O 1
ATOM 710 N N . ILE A 1 90 ? 10.602 1.913 -19.353 1.00 85.12 90 ILE A N 1
ATOM 711 C CA . ILE A 1 90 ? 11.286 3.212 -19.419 1.00 85.12 90 ILE A CA 1
ATOM 712 C C . ILE A 1 90 ? 12.786 3.024 -19.241 1.00 85.12 90 ILE A C 1
ATOM 714 O O . ILE A 1 90 ? 13.561 3.460 -20.093 1.00 85.12 90 ILE A O 1
ATOM 718 N N . PHE A 1 91 ? 13.207 2.369 -18.159 1.00 87.19 91 PHE A N 1
ATOM 719 C CA . PHE A 1 91 ? 14.629 2.265 -17.839 1.00 87.19 91 PHE A CA 1
ATOM 720 C C . PHE A 1 91 ? 15.349 1.225 -18.702 1.00 87.19 91 PHE A C 1
ATOM 722 O O . PHE A 1 91 ? 16.379 1.550 -19.291 1.00 87.19 91 PHE A O 1
ATOM 729 N N . ARG A 1 92 ? 14.800 0.010 -18.855 1.00 89.50 92 ARG A N 1
ATOM 730 C CA . ARG A 1 92 ? 15.434 -1.039 -19.680 1.00 89.50 92 ARG A CA 1
ATOM 731 C C . ARG A 1 92 ? 15.728 -0.603 -21.124 1.00 89.50 92 ARG A C 1
ATOM 733 O O . ARG A 1 92 ? 16.886 -0.721 -21.518 1.00 89.50 92 ARG A O 1
ATOM 740 N N . PRO A 1 93 ? 14.784 -0.037 -21.901 1.00 90.69 93 PRO A N 1
ATOM 741 C CA . PRO A 1 93 ? 15.064 0.323 -23.294 1.00 90.69 93 PRO A CA 1
ATOM 742 C C . PRO A 1 93 ? 16.111 1.433 -23.430 1.00 90.69 93 PRO A C 1
ATOM 744 O O . PRO A 1 93 ? 16.867 1.463 -24.399 1.00 90.69 93 PRO A O 1
ATOM 747 N N . GLN A 1 94 ? 16.174 2.352 -22.460 1.00 90.19 94 GLN A N 1
ATOM 748 C CA . GLN A 1 94 ? 17.195 3.400 -22.432 1.00 90.19 94 GLN A CA 1
ATOM 749 C C . GLN A 1 94 ? 18.582 2.825 -22.138 1.00 90.19 94 GLN A C 1
ATOM 751 O O . GLN A 1 94 ? 19.545 3.193 -22.807 1.00 90.19 94 GLN A O 1
ATOM 756 N N . ILE A 1 95 ? 18.671 1.887 -21.192 1.00 91.44 95 ILE A N 1
ATOM 757 C CA . ILE A 1 95 ? 19.918 1.185 -20.869 1.00 91.44 95 ILE A CA 1
ATOM 758 C C . ILE A 1 95 ? 20.404 0.383 -22.083 1.00 91.44 95 ILE A C 1
ATOM 760 O O . ILE A 1 95 ? 21.561 0.509 -22.475 1.00 91.44 95 ILE A O 1
ATOM 764 N N . GLU A 1 96 ? 19.525 -0.389 -22.724 1.00 93.06 96 GLU A N 1
ATOM 765 C CA . GLU A 1 96 ? 19.865 -1.170 -23.921 1.00 93.06 96 GLU A CA 1
ATOM 766 C C . GLU A 1 96 ? 20.337 -0.278 -25.073 1.00 93.06 96 GLU A C 1
ATOM 768 O O . GLU A 1 96 ? 21.344 -0.572 -25.719 1.00 93.06 96 GLU A O 1
ATOM 773 N N . ARG A 1 97 ? 19.660 0.855 -25.302 1.00 91.56 97 ARG A N 1
ATOM 774 C CA . ARG A 1 97 ? 20.068 1.827 -26.322 1.00 91.56 97 ARG A CA 1
ATOM 775 C C . ARG A 1 97 ? 21.457 2.400 -26.038 1.00 91.56 97 ARG A C 1
ATOM 777 O O . ARG A 1 97 ? 22.282 2.422 -26.947 1.00 91.56 97 ARG A O 1
ATOM 784 N N . ALA A 1 98 ? 21.729 2.807 -24.799 1.00 93.06 98 ALA A N 1
ATOM 785 C CA . ALA A 1 98 ? 23.028 3.349 -24.404 1.00 93.06 98 ALA A CA 1
ATOM 786 C C . ALA A 1 98 ? 24.159 2.316 -24.553 1.00 93.06 98 ALA A C 1
ATOM 788 O O . ALA A 1 98 ? 25.247 2.650 -25.020 1.00 93.06 98 ALA A O 1
ATOM 789 N N . ILE A 1 99 ? 23.900 1.046 -24.216 1.00 94.31 99 ILE A N 1
ATOM 790 C CA . ILE A 1 99 ? 24.865 -0.047 -24.411 1.00 94.31 99 ILE A CA 1
ATOM 791 C C . ILE A 1 99 ? 25.154 -0.250 -25.902 1.00 94.31 99 ILE A C 1
ATOM 793 O O . ILE A 1 99 ? 26.318 -0.355 -26.292 1.00 94.31 99 ILE A O 1
ATOM 797 N N . HIS A 1 100 ? 24.120 -0.290 -26.746 1.00 93.88 100 HIS A N 1
ATOM 798 C CA . HIS A 1 100 ? 24.298 -0.443 -28.189 1.00 93.88 100 HIS A CA 1
ATOM 799 C C . HIS A 1 100 ? 25.076 0.718 -28.804 1.00 93.88 100 HIS A C 1
ATOM 801 O O . HIS A 1 100 ? 25.974 0.485 -29.611 1.00 93.88 100 HIS A O 1
ATOM 807 N N . GLU A 1 101 ? 24.769 1.948 -28.404 1.00 93.50 101 GLU A N 1
ATOM 808 C CA . GLU A 1 101 ? 25.490 3.138 -28.846 1.00 93.50 101 GLU A CA 1
ATOM 809 C C . GLU A 1 101 ? 26.967 3.081 -28.434 1.00 93.50 101 GLU A C 1
ATOM 811 O O . GLU A 1 101 ? 27.851 3.262 -29.273 1.00 93.50 101 GLU A O 1
ATOM 816 N N . PHE A 1 102 ? 27.248 2.728 -27.177 1.00 92.50 102 PHE A N 1
ATOM 817 C CA . PHE A 1 102 ? 28.612 2.590 -26.669 1.00 92.50 102 PHE A CA 1
ATOM 818 C C . PHE A 1 102 ? 29.414 1.514 -27.417 1.00 92.50 102 PHE A C 1
ATOM 820 O O . PHE A 1 102 ? 30.547 1.754 -27.842 1.00 92.50 102 PHE A O 1
ATOM 827 N N . LEU A 1 103 ? 28.835 0.327 -27.624 1.00 90.50 103 LEU A N 1
ATOM 828 C CA . LEU A 1 103 ? 29.492 -0.762 -28.352 1.00 90.50 103 LEU A CA 1
ATOM 829 C C . LEU A 1 103 ? 29.687 -0.430 -29.838 1.00 90.50 103 LEU A C 1
ATOM 831 O O . LEU A 1 103 ? 30.736 -0.743 -30.405 1.00 90.50 103 LEU A O 1
ATOM 835 N N . ALA A 1 104 ? 28.714 0.230 -30.471 1.00 86.00 104 ALA A N 1
ATOM 836 C CA . ALA A 1 104 ? 28.838 0.700 -31.847 1.00 86.00 104 ALA A CA 1
ATOM 837 C C . ALA A 1 104 ? 29.958 1.741 -31.989 1.00 86.00 104 ALA A C 1
ATOM 839 O O . ALA A 1 104 ? 30.735 1.667 -32.943 1.00 86.00 104 ALA A O 1
ATOM 840 N N . ALA A 1 105 ? 30.091 2.656 -31.024 1.00 81.44 105 ALA A N 1
ATOM 841 C CA . ALA A 1 105 ? 31.175 3.632 -30.988 1.00 81.44 105 ALA A CA 1
ATOM 842 C C . ALA A 1 105 ? 32.548 2.948 -30.849 1.00 81.44 105 ALA A C 1
ATOM 844 O O . ALA A 1 105 ? 33.447 3.217 -31.644 1.00 81.44 105 ALA A O 1
ATOM 845 N N . LYS A 1 106 ? 32.685 1.971 -29.935 1.00 78.19 106 LYS A N 1
ATOM 846 C CA . LYS A 1 106 ? 33.921 1.177 -29.770 1.00 78.19 106 LYS A CA 1
ATOM 847 C C . LYS A 1 106 ? 34.297 0.408 -31.042 1.00 78.19 106 LYS A C 1
ATOM 849 O O . LYS A 1 106 ? 35.470 0.336 -31.392 1.00 78.19 106 LYS A O 1
ATOM 854 N N . LYS A 1 107 ? 33.318 -0.165 -31.752 1.00 70.38 107 LYS A N 1
ATOM 855 C CA . LYS A 1 107 ? 33.564 -0.917 -32.996 1.00 70.38 107 LYS A CA 1
ATOM 856 C C . LYS A 1 107 ? 34.012 -0.009 -34.145 1.00 70.38 107 LYS A C 1
ATOM 858 O O . LYS A 1 107 ? 34.793 -0.444 -34.985 1.00 70.38 107 LYS A O 1
ATOM 863 N N . LYS A 1 108 ? 33.542 1.241 -34.178 1.00 60.75 108 LYS A N 1
ATOM 864 C CA . LYS A 1 108 ? 33.968 2.245 -35.164 1.00 60.75 108 LYS A CA 1
ATOM 865 C C . LYS A 1 108 ? 35.384 2.763 -34.894 1.00 60.75 108 LYS A C 1
ATOM 867 O O . LYS A 1 108 ? 36.101 3.050 -35.841 1.00 60.75 108 LYS A O 1
ATOM 872 N N . GLU A 1 109 ? 35.791 2.822 -33.627 1.00 55.06 109 GLU A N 1
ATOM 873 C CA . GLU A 1 109 ? 37.154 3.182 -33.201 1.00 55.06 109 GLU A CA 1
ATOM 874 C C . GLU A 1 109 ? 38.174 2.053 -33.452 1.00 55.06 109 GLU A C 1
ATOM 876 O O . GLU A 1 109 ? 39.358 2.311 -33.631 1.00 55.06 109 GLU A O 1
ATOM 881 N N . ALA A 1 110 ? 37.714 0.799 -33.521 1.00 53.75 110 ALA A N 1
ATOM 882 C CA . ALA A 1 110 ? 38.548 -0.375 -33.794 1.00 53.75 110 ALA A CA 1
ATOM 883 C C . ALA A 1 110 ? 38.655 -0.758 -35.287 1.00 53.75 110 ALA A C 1
ATOM 885 O O . ALA A 1 110 ? 39.329 -1.736 -35.615 1.00 53.75 110 ALA A O 1
ATOM 886 N N . ALA A 1 111 ? 37.996 -0.034 -36.199 1.00 45.03 111 ALA A N 1
ATOM 887 C CA . ALA A 1 111 ? 38.197 -0.222 -37.634 1.00 45.03 111 ALA A CA 1
ATOM 888 C C . ALA A 1 111 ? 39.503 0.487 -38.051 1.00 45.03 111 ALA A C 1
ATOM 890 O O . ALA A 1 111 ? 39.597 1.705 -37.884 1.00 45.03 111 ALA A O 1
ATOM 891 N N . PRO A 1 112 ? 40.516 -0.237 -38.563 1.00 43.91 112 PRO A N 1
ATOM 892 C CA . PRO A 1 112 ? 41.793 0.366 -38.900 1.00 43.91 112 PRO A CA 1
ATOM 893 C C . PRO A 1 112 ? 41.622 1.310 -40.089 1.00 43.91 112 PRO A C 1
ATOM 895 O O . PRO A 1 112 ? 40.895 1.007 -41.038 1.00 43.91 112 PRO A O 1
ATOM 898 N N . ALA A 1 113 ? 42.310 2.450 -40.024 1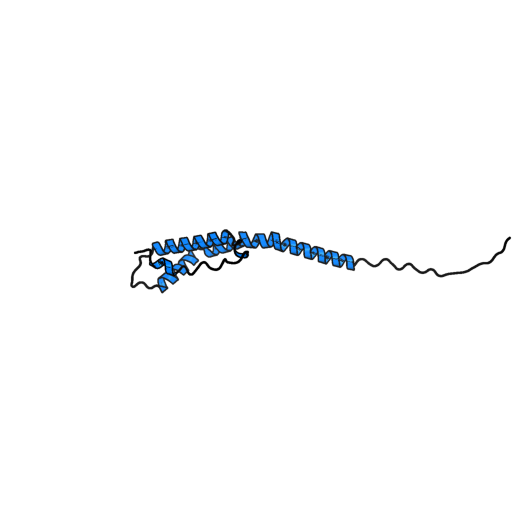.00 53.50 113 ALA A N 1
ATOM 899 C CA . ALA A 1 113 ? 42.512 3.333 -41.163 1.00 53.50 113 ALA A CA 1
ATOM 900 C C . ALA A 1 113 ? 42.980 2.519 -42.390 1.00 53.50 113 ALA A C 1
ATOM 902 O O . ALA A 1 113 ? 43.740 1.558 -42.218 1.00 53.50 113 ALA A O 1
ATOM 903 N N . PRO A 1 114 ? 42.526 2.862 -43.612 1.00 56.97 114 PRO A N 1
ATOM 904 C CA . PRO A 1 114 ? 42.967 2.171 -44.818 1.00 56.97 114 PRO A CA 1
ATOM 905 C C . PRO A 1 114 ? 44.505 2.201 -44.912 1.00 56.97 114 PRO A C 1
ATOM 907 O O . PRO A 1 114 ? 45.109 3.213 -44.544 1.00 56.97 114 PRO A O 1
ATOM 910 N N . PRO A 1 115 ? 45.144 1.095 -45.338 1.00 53.34 115 PRO A N 1
ATOM 911 C CA . PRO A 1 115 ? 46.599 0.976 -45.354 1.00 53.34 115 PRO A CA 1
ATOM 912 C C . PRO A 1 115 ? 47.234 2.069 -46.232 1.00 53.34 115 PRO A C 1
ATOM 914 O O . PRO A 1 115 ? 46.672 2.388 -47.281 1.00 53.34 115 PRO A O 1
ATOM 917 N N . PRO A 1 116 ? 48.387 2.640 -45.828 1.00 56.69 116 PRO A N 1
ATOM 918 C CA . PRO A 1 116 ? 49.104 3.604 -46.652 1.00 56.69 116 PRO A CA 1
ATOM 919 C C . PRO A 1 116 ? 49.558 2.918 -47.944 1.00 56.69 116 PRO A C 1
ATOM 921 O O . PRO A 1 116 ? 50.189 1.860 -47.904 1.00 56.69 116 PRO A O 1
ATOM 924 N N . GLU A 1 117 ? 49.204 3.507 -49.085 1.00 53.47 117 GLU A N 1
ATOM 925 C CA . GLU A 1 117 ? 49.706 3.088 -50.393 1.00 53.47 117 GLU A CA 1
ATOM 926 C C . GLU A 1 117 ? 51.245 3.134 -50.380 1.00 53.47 117 GLU A C 1
ATOM 928 O O . GLU A 1 117 ? 51.815 4.148 -49.965 1.00 53.47 117 GLU A O 1
ATOM 933 N N . PRO A 1 118 ? 51.949 2.064 -50.793 1.00 48.56 118 PRO A N 1
ATOM 934 C CA . PRO A 1 118 ? 53.394 2.117 -50.904 1.00 48.56 118 PRO A CA 1
ATOM 935 C C . PRO A 1 118 ? 53.783 2.979 -52.108 1.00 48.56 118 PRO A C 1
ATOM 937 O O . PRO A 1 118 ? 53.555 2.615 -53.262 1.00 48.56 118 PRO A O 1
ATOM 940 N N . GLU A 1 119 ? 54.410 4.116 -51.807 1.00 51.59 119 GLU A N 1
ATOM 941 C CA . GLU A 1 119 ? 55.296 4.852 -52.707 1.00 51.59 119 GLU A CA 1
ATOM 942 C C . GLU A 1 119 ? 56.218 3.856 -53.435 1.00 51.59 119 GLU A C 1
ATOM 944 O O . GLU A 1 119 ? 57.042 3.187 -52.813 1.00 51.59 119 GLU A O 1
ATOM 949 N N . SER A 1 120 ? 56.077 3.736 -54.755 1.00 42.75 120 SER A N 1
ATOM 950 C CA . SER A 1 120 ? 57.099 3.130 -55.612 1.00 42.75 120 SER A CA 1
ATOM 951 C C . SER A 1 120 ? 57.773 4.243 -56.398 1.00 42.75 120 SER A C 1
ATOM 953 O O . SER A 1 120 ? 57.354 4.602 -57.496 1.00 42.75 120 SER A O 1
ATOM 955 N N . GLN A 1 121 ? 58.818 4.809 -55.798 1.00 48.62 121 GLN A N 1
ATOM 956 C CA . GLN A 1 121 ? 59.924 5.365 -56.564 1.00 48.62 121 GLN A CA 1
ATOM 957 C C . GLN A 1 121 ? 60.757 4.188 -57.073 1.00 48.62 121 GLN A C 1
ATOM 959 O O . GLN A 1 121 ? 61.297 3.446 -56.261 1.00 48.62 121 GLN A O 1
ATOM 964 N N . ASP A 1 122 ? 60.878 4.038 -58.390 1.00 39.75 122 ASP A N 1
ATOM 965 C CA . ASP A 1 122 ? 62.174 3.740 -59.001 1.00 39.75 122 ASP A CA 1
ATOM 966 C C . ASP A 1 122 ? 62.128 4.118 -60.485 1.00 39.75 122 ASP A C 1
ATOM 968 O O . ASP A 1 122 ? 61.373 3.556 -61.280 1.00 39.75 122 ASP A O 1
ATOM 972 N N . ALA A 1 123 ? 62.911 5.131 -60.846 1.00 51.41 123 ALA A N 1
ATOM 973 C CA . ALA A 1 123 ? 63.280 5.377 -62.227 1.00 51.41 123 ALA A CA 1
ATOM 974 C C . ALA A 1 123 ? 64.477 4.481 -62.556 1.00 51.41 123 ALA A C 1
ATOM 976 O O . ALA A 1 123 ? 65.478 4.516 -61.843 1.00 51.41 123 ALA A O 1
ATOM 977 N N . PRO A 1 124 ? 64.445 3.807 -63.709 1.00 46.88 124 PRO A N 1
ATOM 978 C CA . PRO A 1 124 ? 65.569 3.987 -64.615 1.00 46.88 124 PRO A CA 1
ATOM 979 C C . PRO A 1 124 ? 65.088 4.190 -66.054 1.00 46.88 124 PRO A C 1
ATOM 981 O O . PRO A 1 124 ? 64.268 3.442 -66.584 1.00 46.88 124 PRO A O 1
ATOM 984 N N . GLY A 1 125 ? 65.633 5.217 -66.708 1.00 43.84 125 GLY A N 1
ATOM 985 C CA . GLY A 1 125 ? 65.525 5.350 -68.157 1.00 43.84 125 GLY A CA 1
ATOM 986 C C . GLY A 1 125 ? 66.188 4.173 -68.881 1.00 43.84 125 GLY A C 1
ATOM 987 O O . GLY A 1 125 ? 67.100 3.532 -68.352 1.00 43.84 125 GLY A O 1
ATOM 988 N N . PRO A 1 126 ? 65.793 3.951 -70.138 1.00 47.72 126 PRO A N 1
ATOM 989 C CA . PRO A 1 126 ? 66.801 3.976 -71.185 1.00 47.72 126 PRO A CA 1
ATOM 990 C C . PRO A 1 126 ? 66.373 4.842 -72.375 1.00 47.72 126 PRO A C 1
ATOM 992 O O . PRO A 1 126 ? 65.204 4.942 -72.740 1.00 47.72 126 PRO A O 1
ATOM 995 N N . ALA A 1 127 ? 67.376 5.484 -72.966 1.00 51.69 127 ALA A N 1
ATOM 996 C CA . ALA A 1 127 ? 67.300 6.176 -74.241 1.00 51.69 127 ALA A CA 1
ATOM 997 C C . ALA A 1 127 ? 66.938 5.217 -75.389 1.00 51.69 127 ALA A C 1
ATOM 999 O O . ALA A 1 127 ? 67.390 4.074 -75.359 1.00 51.69 127 ALA A O 1
ATOM 1000 N N . GLN A 1 128 ? 66.231 5.711 -76.417 1.00 48.78 128 GLN A N 1
ATOM 1001 C CA . GLN A 1 128 ? 66.654 5.647 -77.831 1.00 48.78 128 GLN A CA 1
ATOM 1002 C C . GLN A 1 128 ? 65.647 6.315 -78.799 1.00 48.78 128 GLN A C 1
ATOM 1004 O O . GLN A 1 128 ? 64.471 5.973 -78.837 1.00 48.78 128 GLN A O 1
ATOM 1009 N N . ASP A 1 129 ? 66.175 7.314 -79.514 1.00 43.06 129 ASP A N 1
ATOM 1010 C CA . ASP A 1 129 ? 66.035 7.691 -80.935 1.00 43.06 129 ASP A CA 1
ATOM 1011 C C . ASP A 1 129 ? 64.960 7.011 -81.817 1.00 43.06 129 ASP A C 1
ATOM 1013 O O . ASP A 1 129 ? 64.956 5.786 -81.935 1.00 43.06 129 ASP A O 1
ATOM 1017 N N . ALA A 1 130 ? 64.124 7.812 -82.505 1.00 41.19 130 ALA A N 1
ATOM 1018 C CA . ALA A 1 130 ? 63.950 7.779 -83.973 1.00 41.19 130 ALA A CA 1
ATOM 1019 C C . ALA A 1 130 ? 62.808 8.699 -84.479 1.00 41.19 130 ALA A C 1
ATOM 1021 O O . ALA A 1 130 ? 61.665 8.572 -84.040 1.00 41.19 130 ALA A O 1
ATOM 1022 N N . SER A 1 131 ? 63.148 9.470 -85.529 1.00 51.28 131 SER A N 1
ATOM 1023 C CA . SER A 1 131 ? 62.343 10.296 -86.469 1.00 51.28 131 SER A CA 1
ATOM 1024 C C . SER A 1 131 ? 61.977 11.729 -86.086 1.00 51.28 131 SER A C 1
ATOM 1026 O O . SER A 1 131 ? 61.102 11.939 -85.222 1.00 51.28 131 SER A O 1
#

Sequence (131 aa):
MRKRVLISINSRSACCATVECSEEPETYQNLRQKVDNFVSTHLDKQEWNPTMNKNQLRNGLRQSVVQSGMLEAGVDRIISQVVDPKLNHIFRPQIERAIHEFLAAKKKEAAPAPPPEPESQDAPGPAQDAS

Organism: Myotis brandtii (NCBI:txid109478)

Secondary structure (DSSP, 8-state):
-TTSSGGGS--------SGGGTT--HHHHHHHHHHHHHHHHHHHTSPP-TT--HHHHHHHHHHHHHHT-HHHHHHHHHIIIIIHHHIIIIIHHHHHHHHHHHHHHHHHHTSPPPPPP--------------

Foldseek 3Di:
DVPPPPPPVPPDPDPPPDPVCVPVPVLNVVLVVVLVVLLVVVVVPDDDDPPDDPVVVVVVSVVVSVVVCSVVVSVVVCCVPPVVCCVPPPVVVVVVVVVVVVVVVVVVVPDDDDDDDDDDDDDDDDDDDDD

InterPro domains:
  IPR043244 Biorientation of chromosomes in cell division protein 1-like 1 [PTHR47391] (27-122)
  IPR055264 BOD1/SHG1 domain [PF05205] (23-96)

Radius of gyration: 37.18 Å; chains: 1; bounding box: 90×28×117 Å

pLDDT: mean 72.85, std 19.71, range [39.75, 94.31]